Protein AF-A0A3D1QBP7-F1 (afdb_monomer_lite)

Structure (mmCIF, N/CA/C/O backbone):
data_AF-A0A3D1QBP7-F1
#
_entry.id   AF-A0A3D1QBP7-F1
#
loop_
_atom_site.group_PDB
_atom_site.id
_atom_site.type_symbol
_atom_site.label_atom_id
_atom_site.label_alt_id
_atom_site.label_comp_id
_atom_site.label_asym_id
_atom_site.label_entity_id
_atom_site.label_seq_id
_atom_site.pdbx_PDB_ins_code
_atom_site.Cartn_x
_atom_site.Cartn_y
_atom_site.Cartn_z
_atom_site.occupancy
_atom_site.B_iso_or_equiv
_atom_site.auth_seq_id
_atom_site.auth_comp_id
_atom_site.auth_asym_id
_atom_site.auth_atom_id
_atom_site.pdbx_PDB_model_num
ATOM 1 N N . PHE A 1 1 ? 29.267 13.243 -34.303 1.00 49.22 1 PHE A N 1
ATOM 2 C CA . PHE A 1 1 ? 27.875 13.224 -33.816 1.00 49.22 1 PHE A CA 1
ATOM 3 C C . PHE A 1 1 ? 27.585 11.779 -33.459 1.00 49.22 1 PHE A C 1
ATOM 5 O O . PHE A 1 1 ? 27.737 10.942 -34.328 1.00 49.22 1 PHE A O 1
ATOM 12 N N . LEU A 1 2 ? 27.360 11.398 -32.204 1.00 53.41 2 LEU A N 1
ATOM 13 C CA . LEU A 1 2 ? 26.097 11.670 -31.522 1.00 53.41 2 LEU A CA 1
ATOM 14 C C . LEU A 1 2 ? 26.177 11.274 -30.018 1.00 53.41 2 LEU A C 1
ATOM 16 O O . LEU A 1 2 ? 25.635 10.240 -29.645 1.00 53.41 2 LEU A O 1
ATOM 20 N N . PRO A 1 3 ? 26.862 12.036 -29.144 1.00 62.00 3 PRO A N 1
ATOM 21 C CA . PRO A 1 3 ? 26.708 11.856 -27.696 1.00 62.00 3 PRO A CA 1
ATOM 22 C C . PRO A 1 3 ? 25.395 12.469 -27.174 1.00 62.00 3 PRO A C 1
ATOM 24 O O . PRO A 1 3 ? 24.810 11.936 -26.244 1.00 62.00 3 PRO A O 1
ATOM 27 N N . ASP A 1 4 ? 24.896 13.529 -27.819 1.00 72.25 4 ASP A N 1
ATOM 28 C CA . ASP A 1 4 ? 23.745 14.332 -27.368 1.00 72.25 4 ASP A CA 1
ATOM 29 C C . ASP A 1 4 ? 22.440 13.514 -27.280 1.00 72.25 4 ASP A C 1
ATOM 31 O O . ASP A 1 4 ? 21.904 13.308 -26.199 1.00 72.25 4 ASP A O 1
ATOM 35 N N . LYS A 1 5 ? 22.015 12.878 -28.383 1.00 71.25 5 LYS A N 1
ATOM 36 C CA . LYS A 1 5 ? 20.785 12.058 -28.395 1.00 71.25 5 LYS A CA 1
ATOM 37 C C . LYS A 1 5 ? 20.858 10.805 -27.517 1.00 71.25 5 LYS A C 1
ATOM 39 O O . LYS A 1 5 ? 19.826 10.295 -27.096 1.00 71.25 5 LYS A O 1
ATOM 44 N N . ALA A 1 6 ? 22.060 10.269 -27.292 1.00 75.44 6 ALA A N 1
ATOM 45 C CA . ALA A 1 6 ? 22.239 9.129 -26.396 1.00 75.44 6 ALA A CA 1
ATOM 46 C C . ALA A 1 6 ? 22.038 9.556 -24.936 1.00 75.44 6 ALA A C 1
ATOM 48 O O . ALA A 1 6 ? 21.419 8.826 -24.167 1.00 75.44 6 ALA A O 1
ATOM 49 N N . ILE A 1 7 ? 22.509 10.754 -24.576 1.00 73.94 7 ILE A N 1
ATOM 50 C CA . ILE A 1 7 ? 22.271 11.357 -23.264 1.00 73.94 7 ILE A CA 1
ATOM 51 C C . ILE A 1 7 ? 20.783 11.686 -23.092 1.00 73.94 7 ILE A C 1
ATOM 53 O O . ILE A 1 7 ? 20.236 11.351 -22.045 1.00 73.94 7 ILE A O 1
ATOM 57 N N . ASP A 1 8 ? 20.112 12.225 -24.117 1.00 76.69 8 ASP A N 1
ATOM 58 C CA . ASP A 1 8 ? 18.669 12.513 -24.058 1.00 76.69 8 ASP A CA 1
ATOM 59 C C . ASP A 1 8 ? 17.836 11.247 -23.782 1.00 76.69 8 ASP A C 1
ATOM 61 O O . ASP A 1 8 ? 16.956 11.249 -22.924 1.00 76.69 8 ASP A O 1
ATOM 65 N N . LEU A 1 9 ? 18.150 10.134 -24.460 1.00 73.94 9 LEU A N 1
ATOM 66 C CA . LEU A 1 9 ? 17.478 8.846 -24.242 1.00 73.94 9 LEU A CA 1
ATOM 67 C C . LEU A 1 9 ? 17.717 8.297 -22.832 1.00 73.94 9 LEU A C 1
ATOM 69 O O . LEU A 1 9 ? 16.801 7.753 -22.218 1.00 73.94 9 LEU A O 1
ATOM 73 N N . ILE A 1 10 ? 18.940 8.433 -22.313 1.00 73.00 10 ILE A N 1
ATOM 74 C CA . ILE A 1 10 ? 19.282 8.004 -20.952 1.00 73.00 10 ILE A CA 1
ATOM 75 C C . ILE A 1 10 ? 18.558 8.870 -19.914 1.00 73.00 10 ILE A C 1
ATOM 77 O O . ILE A 1 10 ? 18.072 8.331 -18.917 1.00 73.00 10 ILE A O 1
ATOM 81 N N . ASP A 1 11 ? 18.456 10.183 -20.126 1.00 75.44 11 ASP A N 1
ATOM 82 C CA . ASP A 1 11 ? 17.778 11.098 -19.201 1.00 75.44 11 ASP A CA 1
ATOM 83 C C . ASP A 1 11 ? 16.259 10.867 -19.183 1.00 75.44 11 ASP A C 1
ATOM 85 O O . ASP A 1 11 ? 15.634 10.785 -18.119 1.00 75.44 11 ASP A O 1
ATOM 89 N N . GLU A 1 12 ? 15.657 10.645 -20.351 1.00 73.69 12 GLU A N 1
ATOM 90 C CA . GLU A 1 12 ? 14.234 10.334 -20.455 1.00 73.69 12 GLU A CA 1
ATOM 91 C C . GLU A 1 12 ? 13.915 8.943 -19.882 1.00 73.69 12 GLU A C 1
ATOM 93 O O . GLU A 1 12 ? 12.924 8.785 -19.161 1.00 73.69 12 GLU A O 1
ATOM 98 N N . ALA A 1 13 ? 14.794 7.954 -20.091 1.00 72.06 13 ALA A N 1
ATOM 99 C CA . ALA A 1 13 ? 14.693 6.638 -19.456 1.00 72.06 13 ALA A CA 1
ATOM 100 C C . ALA A 1 13 ? 14.777 6.731 -17.939 1.00 72.06 13 ALA A C 1
ATOM 102 O O . ALA A 1 13 ? 13.916 6.207 -17.229 1.00 72.06 13 ALA A O 1
ATOM 103 N N . SER A 1 14 ? 15.761 7.475 -17.444 1.00 68.75 14 SER A N 1
ATOM 104 C CA . SER A 1 14 ? 15.964 7.691 -16.015 1.00 68.75 14 SER A CA 1
ATOM 105 C C . SER A 1 14 ? 14.767 8.403 -15.387 1.00 68.75 14 SER A C 1
ATOM 107 O O . SER A 1 14 ? 14.296 8.016 -14.317 1.00 68.75 14 SER A O 1
ATOM 109 N N . SER A 1 15 ? 14.216 9.414 -16.059 1.00 74.31 15 SER A N 1
ATOM 110 C CA . SER A 1 15 ? 13.049 10.156 -15.581 1.00 74.31 15 SER A CA 1
ATOM 111 C C . SER A 1 15 ? 11.761 9.333 -15.631 1.00 74.31 15 SER A C 1
ATOM 113 O O . SER A 1 15 ? 10.965 9.410 -14.695 1.00 74.31 15 SER A O 1
ATOM 115 N N . LYS A 1 16 ? 11.570 8.490 -16.652 1.00 70.56 16 LYS A N 1
ATOM 116 C CA . LYS A 1 16 ? 10.418 7.584 -16.769 1.00 70.56 16 LYS A CA 1
ATOM 117 C C . LYS A 1 16 ? 10.445 6.482 -15.711 1.00 70.56 16 LYS A C 1
ATOM 119 O O . LYS A 1 16 ? 9.442 6.282 -15.026 1.00 70.56 16 LYS A O 1
ATOM 124 N N . VAL A 1 17 ? 11.592 5.827 -15.520 1.00 66.88 17 VAL A N 1
ATOM 125 C CA . VAL A 1 17 ? 11.799 4.837 -14.446 1.00 66.88 17 VAL A CA 1
ATOM 126 C C . VAL A 1 17 ? 11.581 5.490 -13.083 1.00 66.88 17 VAL A C 1
ATOM 128 O O . VAL A 1 17 ? 10.909 4.926 -12.219 1.00 66.88 17 VAL A O 1
ATOM 131 N N . ARG A 1 18 ? 12.059 6.728 -12.899 1.00 68.19 18 ARG A N 1
ATOM 132 C CA . ARG A 1 18 ? 11.786 7.505 -11.687 1.00 68.19 18 ARG A CA 1
ATOM 133 C C . ARG A 1 18 ? 10.290 7.757 -11.505 1.00 68.19 18 ARG A C 1
ATOM 135 O O . ARG A 1 18 ? 9.800 7.565 -10.404 1.00 68.19 18 ARG A O 1
ATOM 142 N N . LEU A 1 19 ? 9.555 8.148 -12.545 1.00 65.06 19 LEU A N 1
ATOM 143 C CA . LEU A 1 19 ? 8.124 8.439 -12.434 1.00 65.06 19 LEU A CA 1
ATOM 144 C C . LEU A 1 19 ? 7.308 7.191 -12.059 1.00 65.06 19 LEU A C 1
ATOM 146 O O . LEU A 1 19 ? 6.497 7.252 -11.140 1.00 65.06 19 LEU A O 1
ATOM 150 N N . ILE A 1 20 ? 7.561 6.060 -12.725 1.00 64.12 20 ILE A N 1
ATOM 151 C CA . ILE A 1 20 ? 6.864 4.784 -12.487 1.00 64.12 20 ILE A CA 1
ATOM 152 C C . ILE A 1 20 ? 7.101 4.298 -11.052 1.00 64.12 20 ILE A C 1
ATOM 154 O O . ILE A 1 20 ? 6.161 3.918 -10.360 1.00 64.12 20 ILE A O 1
ATOM 158 N N . ASN A 1 21 ? 8.338 4.408 -10.563 1.00 63.12 21 ASN A N 1
ATOM 159 C CA . ASN A 1 21 ? 8.710 4.005 -9.206 1.00 63.12 21 ASN A CA 1
ATOM 160 C C . ASN A 1 21 ? 8.160 4.920 -8.096 1.00 63.12 21 ASN A C 1
ATOM 162 O O . ASN A 1 21 ? 8.295 4.596 -6.918 1.00 63.12 21 ASN A O 1
ATOM 166 N N . TYR A 1 22 ? 7.573 6.072 -8.432 1.00 65.06 22 TYR A N 1
ATOM 167 C CA . TYR A 1 22 ? 6.908 6.957 -7.469 1.00 65.06 22 TYR A CA 1
ATOM 168 C C . TYR A 1 22 ? 5.395 6.729 -7.383 1.00 65.06 22 TYR A C 1
ATOM 170 O O . TYR A 1 22 ? 4.749 7.301 -6.502 1.00 65.06 22 TYR A O 1
ATOM 178 N N . ILE A 1 23 ? 4.819 5.906 -8.263 1.00 68.38 23 ILE A N 1
ATOM 179 C CA . ILE A 1 23 ? 3.396 5.580 -8.214 1.00 68.38 23 ILE A CA 1
ATOM 180 C C . ILE A 1 23 ? 3.187 4.568 -7.088 1.00 68.38 23 ILE A C 1
ATOM 182 O O . ILE A 1 23 ? 3.687 3.445 -7.137 1.00 68.38 23 ILE A O 1
ATOM 186 N N . VAL A 1 24 ? 2.456 4.988 -6.055 1.00 72.94 24 VAL A N 1
ATOM 187 C CA . VAL A 1 24 ? 2.039 4.105 -4.962 1.00 72.94 24 VAL A CA 1
ATOM 188 C C . VAL A 1 24 ? 1.157 2.991 -5.540 1.00 72.94 24 VAL A C 1
ATOM 190 O O . VAL A 1 24 ? 0.186 3.331 -6.230 1.00 72.94 24 VAL A O 1
ATOM 193 N N . PRO A 1 25 ? 1.452 1.704 -5.266 1.00 80.69 25 PRO A N 1
ATOM 194 C CA . PRO A 1 25 ? 0.652 0.586 -5.749 1.00 80.69 25 PRO A CA 1
ATOM 195 C C . PRO A 1 25 ? -0.817 0.739 -5.354 1.00 80.69 25 PRO A C 1
ATOM 197 O O . PRO A 1 25 ? -1.125 1.116 -4.221 1.00 80.69 25 PRO A O 1
ATOM 200 N N . ASP A 1 26 ? -1.731 0.422 -6.270 1.00 82.50 26 ASP A N 1
ATOM 201 C CA . ASP A 1 26 ? -3.168 0.548 -6.000 1.00 82.50 26 ASP A CA 1
ATOM 202 C C . ASP A 1 26 ? -3.634 -0.393 -4.881 1.00 82.50 26 ASP A C 1
ATOM 204 O O . ASP A 1 26 ? -4.563 -0.064 -4.147 1.00 82.50 26 ASP A O 1
ATOM 208 N N . GLU A 1 27 ? -2.931 -1.509 -4.671 1.00 83.69 27 GLU A N 1
ATOM 209 C CA . GLU A 1 27 ? -3.148 -2.393 -3.526 1.00 83.69 27 GLU A CA 1
ATOM 210 C C . GLU A 1 27 ? -2.865 -1.690 -2.187 1.00 83.69 27 GLU A C 1
ATOM 212 O O . GLU A 1 27 ? -3.668 -1.796 -1.260 1.00 83.69 27 GLU A O 1
ATOM 217 N N . LEU A 1 28 ? -1.783 -0.903 -2.095 1.00 86.12 28 LEU A N 1
ATOM 218 C CA . LEU A 1 28 ? -1.453 -0.162 -0.874 1.00 86.12 28 LEU A CA 1
ATOM 219 C C . LEU A 1 28 ? -2.504 0.918 -0.592 1.00 86.12 28 LEU A C 1
ATOM 221 O O . LEU A 1 28 ? -2.966 1.042 0.540 1.00 86.12 28 LEU A O 1
ATOM 225 N N . LYS A 1 29 ? -2.960 1.629 -1.633 1.00 86.44 29 LYS A N 1
ATOM 226 C CA . LYS A 1 29 ? -4.065 2.596 -1.510 1.00 86.44 29 LYS A CA 1
ATOM 227 C C . LYS A 1 29 ? -5.364 1.931 -1.053 1.00 86.44 29 LYS A C 1
ATOM 229 O O . LYS A 1 29 ? -6.088 2.499 -0.242 1.00 86.44 29 LYS A O 1
ATOM 234 N N . ALA A 1 30 ? -5.675 0.737 -1.562 1.00 89.75 30 ALA A N 1
ATOM 235 C CA . ALA A 1 30 ? -6.866 -0.003 -1.155 1.00 89.75 30 ALA A CA 1
ATOM 236 C C . ALA A 1 30 ? -6.795 -0.424 0.323 1.00 89.75 30 ALA A C 1
ATOM 238 O O . ALA A 1 30 ? -7.788 -0.303 1.043 1.00 89.75 30 ALA A O 1
ATOM 239 N N . LYS A 1 31 ? -5.621 -0.865 0.799 1.00 89.88 31 LYS A N 1
ATOM 240 C CA . LYS A 1 31 ? -5.399 -1.171 2.222 1.00 89.88 31 LYS A CA 1
ATOM 241 C C . LYS A 1 31 ? -5.524 0.081 3.099 1.00 89.88 31 LYS A C 1
ATOM 243 O O . LYS A 1 31 ? -6.161 0.008 4.146 1.00 89.88 31 LYS A O 1
ATOM 248 N N . GLU A 1 32 ? -4.991 1.225 2.666 1.00 89.69 32 GLU A N 1
ATOM 249 C CA . GLU A 1 32 ? -5.156 2.511 3.365 1.00 89.69 32 GLU A CA 1
ATOM 250 C C . GLU A 1 32 ? -6.630 2.940 3.452 1.00 89.69 32 GLU A C 1
ATOM 252 O O . GLU A 1 32 ? -7.092 3.322 4.526 1.00 89.69 32 GLU A O 1
ATOM 257 N N . ALA A 1 33 ? -7.396 2.805 2.365 1.00 93.06 33 ALA A N 1
ATOM 258 C CA . ALA A 1 33 ? -8.830 3.101 2.368 1.00 93.06 33 ALA A CA 1
ATOM 259 C C . ALA A 1 33 ? -9.604 2.193 3.339 1.00 93.06 33 ALA A C 1
ATOM 261 O O . ALA A 1 33 ? -10.449 2.666 4.100 1.00 93.06 33 ALA A O 1
ATOM 262 N N . LYS A 1 34 ? -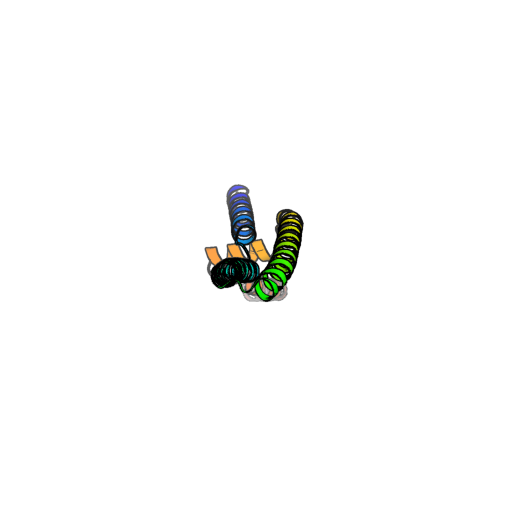9.271 0.897 3.367 1.00 92.19 34 LYS A N 1
ATOM 263 C CA . LYS A 1 34 ? -9.859 -0.064 4.308 1.00 92.19 34 LYS A CA 1
ATOM 264 C C . LYS A 1 34 ? -9.512 0.264 5.763 1.00 92.19 34 LYS A C 1
ATOM 266 O O . LYS A 1 34 ? -10.346 0.092 6.646 1.00 92.19 34 LYS A O 1
ATOM 271 N N . LEU A 1 35 ? -8.294 0.742 6.026 1.00 93.12 35 LEU A N 1
ATOM 272 C CA . LEU A 1 35 ? -7.898 1.198 7.358 1.00 93.12 35 LEU A CA 1
ATOM 273 C C . LEU A 1 35 ? -8.746 2.396 7.805 1.00 93.12 35 LEU A C 1
ATOM 275 O O . LEU A 1 35 ? -9.176 2.442 8.954 1.00 93.12 35 LEU A O 1
ATOM 279 N N . GLU A 1 36 ? -9.012 3.343 6.906 1.00 93.88 36 GLU A N 1
ATOM 280 C CA . GLU A 1 36 ? -9.856 4.502 7.207 1.00 93.88 36 GLU A CA 1
ATOM 281 C C . GLU A 1 36 ? -11.311 4.104 7.507 1.00 93.88 36 GLU A C 1
ATOM 283 O O . GLU A 1 36 ? -11.917 4.633 8.440 1.00 93.88 36 GLU A O 1
ATOM 288 N N . GLU A 1 37 ? -11.859 3.143 6.761 1.00 94.81 37 GLU A N 1
ATOM 289 C CA . GLU A 1 37 ? -13.185 2.567 7.022 1.00 94.81 37 GLU A CA 1
ATOM 290 C C . GLU A 1 37 ? -13.241 1.900 8.404 1.00 94.81 37 GLU A C 1
ATOM 292 O O . GLU A 1 37 ? -14.109 2.218 9.215 1.00 94.81 37 GLU A O 1
ATOM 297 N N . LEU A 1 38 ? -12.240 1.081 8.730 1.00 94.00 38 LEU A N 1
ATOM 298 C CA . LEU A 1 38 ? -12.149 0.396 10.017 1.00 94.00 38 LEU A CA 1
ATOM 299 C C . LEU A 1 38 ? -12.047 1.375 11.202 1.00 94.00 38 LEU A C 1
ATOM 301 O O . LEU A 1 38 ? -12.602 1.124 12.273 1.00 94.00 38 LEU A O 1
ATOM 305 N N . ILE A 1 39 ? -11.356 2.506 11.023 1.00 93.50 39 ILE A N 1
ATOM 306 C CA . ILE A 1 39 ? -11.279 3.565 12.040 1.00 93.50 39 ILE A CA 1
ATOM 307 C C . ILE A 1 39 ? -12.665 4.168 12.293 1.00 93.50 39 ILE A C 1
ATOM 309 O O . ILE A 1 39 ? -13.030 4.351 13.456 1.00 93.50 39 ILE A O 1
ATOM 313 N N . LYS A 1 40 ? -13.445 4.432 11.236 1.00 95.06 40 LYS A N 1
ATOM 314 C CA . LYS A 1 40 ? -14.819 4.943 11.365 1.00 95.06 40 LYS A CA 1
ATOM 315 C C . LYS A 1 40 ? -15.720 3.935 12.067 1.00 95.06 40 LYS A C 1
ATOM 317 O O . LYS A 1 40 ? -16.378 4.294 13.038 1.00 95.06 40 LYS A O 1
ATOM 322 N N . GLU A 1 41 ? -15.682 2.670 11.655 1.00 93.19 41 GLU A N 1
ATOM 323 C CA . GLU A 1 41 ? -16.470 1.611 12.294 1.00 93.19 41 GLU A CA 1
ATOM 324 C C . GLU A 1 41 ? -16.119 1.444 13.782 1.00 93.19 41 GLU A C 1
ATOM 326 O O . GLU A 1 41 ? -16.999 1.255 14.626 1.00 93.19 41 GLU A O 1
ATOM 331 N N . LYS A 1 42 ? -14.833 1.565 14.134 1.00 93.56 42 LYS A N 1
ATOM 332 C CA . LYS A 1 42 ? -14.378 1.541 15.528 1.00 93.56 42 LYS A CA 1
ATOM 333 C C . LYS A 1 42 ? -14.947 2.718 16.319 1.00 93.56 42 LYS A C 1
ATOM 335 O O . LYS A 1 42 ? -15.399 2.523 17.446 1.00 93.56 42 LYS A O 1
ATOM 340 N N . GLU A 1 43 ? -14.921 3.932 15.769 1.00 93.31 43 GLU A N 1
ATOM 341 C CA . GLU A 1 43 ? -15.515 5.109 16.417 1.00 93.31 43 GLU A CA 1
ATOM 342 C C . GLU A 1 43 ? -17.028 4.950 16.609 1.00 93.31 43 GLU A C 1
ATOM 344 O O . GLU A 1 43 ? -17.550 5.260 17.682 1.00 93.31 43 GLU A O 1
ATOM 349 N N . GLU A 1 44 ? -17.732 4.400 15.620 1.00 94.81 44 GLU A N 1
ATOM 350 C CA . GLU A 1 44 ? -19.155 4.070 15.725 1.00 94.81 44 GLU A CA 1
ATOM 351 C C . GLU A 1 44 ? -19.423 3.038 16.828 1.00 94.81 44 GLU A C 1
ATOM 353 O O . GLU A 1 44 ? -20.317 3.243 17.651 1.00 94.81 44 GLU A O 1
ATOM 358 N N . ALA A 1 45 ? -18.614 1.978 16.917 1.00 93.56 45 ALA A N 1
ATOM 359 C CA . ALA A 1 45 ? -18.721 0.9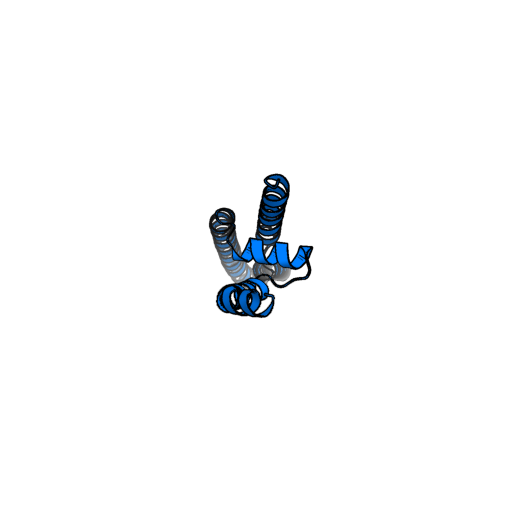71 17.972 1.00 93.56 45 ALA A CA 1
ATOM 360 C C . ALA A 1 45 ? -18.470 1.563 19.372 1.00 93.56 45 ALA A C 1
ATOM 362 O O . ALA A 1 45 ? -19.172 1.221 20.325 1.00 93.56 45 ALA A O 1
ATOM 363 N N . ILE A 1 46 ? -17.518 2.494 19.506 1.00 92.81 46 ILE A N 1
ATOM 364 C CA . ILE A 1 46 ? -17.266 3.220 20.762 1.00 92.81 46 ILE A CA 1
ATOM 365 C C . ILE A 1 46 ? -18.479 4.080 21.139 1.00 92.81 46 ILE A C 1
ATOM 367 O O . ILE A 1 46 ? -18.908 4.053 22.295 1.00 92.81 46 ILE A O 1
ATOM 371 N N . ASN A 1 47 ? -19.051 4.810 20.177 1.00 94.38 47 ASN A N 1
ATOM 372 C CA . ASN A 1 47 ? -20.234 5.647 20.393 1.00 94.38 47 ASN A CA 1
ATOM 373 C C . ASN A 1 47 ? -21.473 4.815 20.763 1.00 94.38 47 ASN A C 1
ATOM 375 O O . ASN A 1 47 ? -22.268 5.238 21.600 1.00 94.38 47 ASN A O 1
ATOM 379 N N . ALA A 1 48 ? -21.608 3.617 20.191 1.00 95.44 48 ALA A N 1
ATOM 380 C CA . ALA A 1 48 ? -22.652 2.649 20.522 1.00 95.44 48 ALA A CA 1
ATOM 381 C C . ALA A 1 48 ? -22.404 1.894 21.845 1.00 95.44 48 ALA A C 1
ATOM 383 O O . ALA A 1 48 ? -23.225 1.071 22.243 1.00 95.44 48 ALA A O 1
ATOM 384 N N . GLN A 1 49 ? -21.291 2.168 22.540 1.00 94.69 49 GLN A N 1
ATOM 385 C CA . GLN A 1 49 ? -20.850 1.468 23.754 1.00 94.69 49 GLN A CA 1
ATOM 386 C C . GLN A 1 49 ? -20.609 -0.045 23.554 1.00 94.69 49 GLN A C 1
ATOM 388 O O . GLN A 1 49 ? -20.574 -0.814 24.517 1.00 94.69 49 GLN A O 1
ATOM 393 N N . GLU A 1 50 ? -20.374 -0.479 22.314 1.00 94.94 50 GLU A N 1
ATOM 394 C CA . GLU A 1 50 ? -20.007 -1.851 21.947 1.00 94.94 50 GLU A CA 1
ATOM 395 C C . GLU A 1 50 ? -18.495 -2.071 22.143 1.00 94.94 50 GLU A C 1
ATOM 397 O O . GLU A 1 50 ? -17.727 -2.244 21.195 1.00 94.94 50 GLU A O 1
ATOM 402 N N . TYR A 1 51 ? -18.035 -2.048 23.398 1.00 90.69 51 TYR A N 1
ATOM 403 C CA . TYR A 1 51 ? -16.601 -2.072 23.720 1.00 90.69 51 TYR A CA 1
ATOM 404 C C . TYR A 1 51 ? -15.865 -3.335 23.249 1.00 90.69 51 TYR A C 1
ATOM 406 O O . TYR A 1 51 ? -14.691 -3.257 22.895 1.00 90.69 51 TYR A O 1
ATOM 414 N N . GLU A 1 52 ? -16.538 -4.487 23.216 1.00 92.38 52 GLU A N 1
ATOM 415 C CA . GLU A 1 52 ? -15.958 -5.742 22.717 1.00 92.38 52 GLU A CA 1
ATOM 416 C C . GLU A 1 52 ? -15.673 -5.667 21.210 1.00 92.38 52 GLU A C 1
ATOM 418 O O . GLU A 1 52 ? -14.580 -6.007 20.755 1.00 92.38 52 GLU A O 1
ATOM 423 N N . LYS A 1 53 ? -16.618 -5.118 20.440 1.00 91.62 53 LYS A N 1
ATOM 424 C CA . LYS A 1 53 ? -16.462 -4.896 19.000 1.00 91.62 53 LYS A CA 1
ATOM 425 C C . LYS A 1 53 ? -15.392 -3.845 18.708 1.00 91.62 53 LYS A C 1
ATOM 427 O O . LYS A 1 53 ? -14.555 -4.051 17.835 1.00 91.62 53 LYS A O 1
ATOM 432 N N . ALA A 1 54 ? -15.359 -2.760 19.482 1.00 91.56 54 ALA A N 1
ATOM 433 C CA . ALA A 1 54 ? -14.318 -1.741 19.372 1.00 91.56 54 ALA A CA 1
ATOM 434 C C . ALA A 1 54 ? -12.914 -2.297 19.687 1.00 91.56 54 ALA A C 1
ATOM 436 O O . ALA A 1 54 ? -11.942 -1.908 19.039 1.00 91.56 54 ALA A O 1
ATOM 437 N N . ALA A 1 55 ? -12.795 -3.216 20.653 1.00 92.06 55 ALA A N 1
ATOM 438 C CA . ALA A 1 55 ? -11.535 -3.893 20.956 1.00 92.06 55 ALA A CA 1
ATOM 439 C C . ALA A 1 55 ? -11.081 -4.784 19.790 1.00 92.06 55 ALA A C 1
ATOM 441 O O . ALA A 1 55 ? -9.934 -4.680 19.363 1.00 92.06 55 ALA A O 1
ATOM 442 N N . TYR A 1 56 ? -11.995 -5.572 19.215 1.00 93.12 56 TYR A N 1
ATOM 443 C CA . TYR A 1 56 ? -11.710 -6.375 18.023 1.00 93.12 56 TYR A CA 1
ATOM 444 C C . TYR A 1 56 ? -11.250 -5.512 16.836 1.00 93.12 56 TYR A C 1
ATOM 446 O O . TYR A 1 56 ? -10.233 -5.797 16.207 1.00 93.12 56 TYR A O 1
ATOM 454 N N . MET A 1 57 ? -11.952 -4.407 16.566 1.00 91.94 57 MET A N 1
ATOM 455 C CA . MET A 1 57 ? -11.600 -3.475 15.488 1.00 91.94 57 MET A CA 1
ATOM 456 C C . MET A 1 57 ? -10.255 -2.785 15.719 1.00 91.94 57 MET A C 1
ATOM 458 O O . MET A 1 57 ? -9.513 -2.561 14.770 1.00 91.94 57 MET A O 1
ATOM 462 N N . ARG A 1 58 ? -9.904 -2.479 16.972 1.00 91.94 58 ARG A N 1
ATOM 463 C CA . ARG A 1 58 ? -8.587 -1.933 17.323 1.00 91.94 58 ARG A CA 1
ATOM 464 C C . ARG A 1 58 ? -7.459 -2.92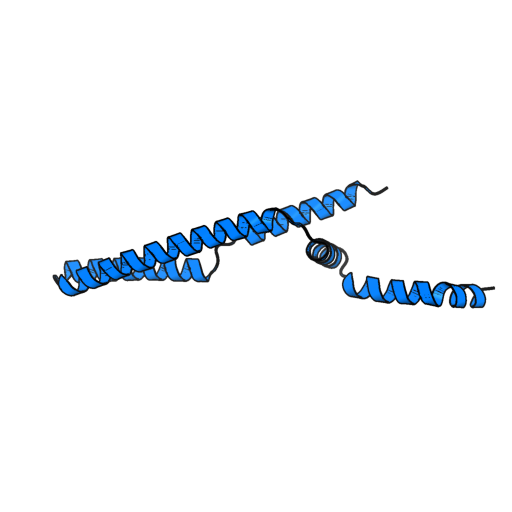2 17.019 1.00 91.94 58 ARG A C 1
ATOM 466 O O . ARG A 1 58 ? -6.408 -2.508 16.530 1.00 91.94 58 ARG A O 1
ATOM 473 N N . ASP A 1 59 ? -7.644 -4.197 17.340 1.00 93.50 59 ASP A N 1
ATOM 474 C CA . ASP A 1 59 ? -6.629 -5.215 17.058 1.00 93.50 59 ASP A CA 1
ATOM 475 C C . ASP A 1 59 ? -6.451 -5.399 15.545 1.00 93.50 59 ASP A C 1
ATOM 477 O O . ASP A 1 59 ? -5.323 -5.457 15.047 1.00 93.50 59 ASP A O 1
ATOM 481 N N . GLU A 1 60 ? -7.557 -5.388 14.800 1.00 93.31 60 GLU A N 1
ATOM 482 C CA . GLU A 1 60 ? -7.543 -5.462 13.340 1.00 93.31 60 GLU A CA 1
ATOM 483 C C . GLU A 1 60 ? -6.911 -4.212 12.696 1.00 93.31 60 GLU A C 1
ATOM 485 O O . GLU A 1 60 ? -6.132 -4.331 11.749 1.00 93.31 60 GLU A O 1
ATOM 490 N N . GLU A 1 61 ? -7.147 -3.021 13.257 1.00 93.25 61 GLU A N 1
ATOM 491 C CA . GLU A 1 61 ? -6.509 -1.761 12.846 1.00 93.25 61 GLU A CA 1
ATOM 492 C C . GLU A 1 61 ? -4.994 -1.858 12.997 1.00 93.25 61 GLU A C 1
ATOM 494 O O . GLU A 1 61 ? -4.242 -1.531 12.077 1.00 93.25 61 GLU A O 1
ATOM 499 N N . GLN A 1 62 ? -4.531 -2.348 14.147 1.00 93.88 62 GLN A N 1
ATOM 500 C CA . GLN A 1 62 ? -3.107 -2.492 14.418 1.00 93.88 62 GLN A CA 1
ATOM 501 C C . GLN A 1 62 ? -2.459 -3.516 13.476 1.00 93.88 62 GLN A C 1
ATOM 503 O O . GLN A 1 62 ? -1.336 -3.297 13.002 1.00 93.88 62 GLN A O 1
ATOM 508 N N . ARG A 1 63 ? -3.165 -4.614 13.176 1.00 94.44 63 ARG A N 1
ATOM 509 C CA . ARG A 1 63 ? -2.722 -5.642 12.228 1.00 94.44 63 ARG A CA 1
ATOM 510 C C . ARG A 1 63 ? -2.567 -5.056 10.828 1.00 94.44 63 ARG A C 1
ATOM 512 O O . ARG A 1 63 ? -1.478 -5.131 10.260 1.00 94.44 63 ARG A O 1
ATOM 519 N N . LEU A 1 64 ? -3.613 -4.405 10.320 1.00 93.06 64 LEU A N 1
ATOM 520 C CA . LEU A 1 64 ? -3.632 -3.811 8.985 1.00 93.06 64 LEU A CA 1
ATOM 521 C C . LEU A 1 64 ? -2.602 -2.682 8.845 1.00 93.06 64 LEU A C 1
ATOM 523 O O . LEU A 1 64 ? -1.913 -2.590 7.835 1.00 93.06 64 LEU A O 1
ATOM 527 N N . LYS A 1 65 ? -2.418 -1.865 9.886 1.00 92.31 65 LYS A N 1
ATOM 528 C CA . LYS A 1 65 ? -1.387 -0.820 9.916 1.00 92.31 65 LYS A CA 1
ATOM 529 C C . LYS A 1 65 ? 0.028 -1.390 9.838 1.00 92.31 65 LYS A C 1
ATOM 531 O O . LYS A 1 65 ? 0.886 -0.814 9.174 1.00 92.31 65 LYS A O 1
ATOM 536 N N . THR A 1 66 ? 0.277 -2.511 10.511 1.00 93.12 66 THR A N 1
ATOM 537 C CA . THR A 1 66 ? 1.577 -3.195 10.451 1.00 93.12 66 THR A CA 1
ATOM 538 C C . THR A 1 66 ? 1.823 -3.781 9.062 1.00 93.12 66 THR A C 1
ATOM 540 O O . THR A 1 66 ? 2.933 -3.681 8.547 1.00 93.12 66 THR A O 1
ATOM 543 N N . GLU A 1 67 ? 0.788 -4.349 8.442 1.00 91.19 67 GLU A N 1
ATOM 544 C CA . GLU A 1 67 ? 0.841 -4.863 7.071 1.00 91.19 67 GLU A CA 1
ATOM 545 C C . GLU A 1 67 ? 1.152 -3.749 6.062 1.00 91.19 67 GLU A C 1
ATOM 547 O O . GLU A 1 67 ? 2.124 -3.859 5.324 1.00 91.19 67 GLU A O 1
ATOM 552 N N . ILE A 1 68 ? 0.428 -2.626 6.120 1.00 90.81 68 ILE A N 1
ATOM 553 C CA . ILE A 1 68 ? 0.674 -1.444 5.274 1.00 90.81 68 ILE A CA 1
ATOM 554 C C . ILE A 1 68 ? 2.110 -0.936 5.434 1.00 90.81 68 ILE A C 1
ATOM 556 O O . ILE A 1 68 ? 2.770 -0.617 4.449 1.00 90.81 68 ILE A O 1
ATOM 560 N N . GLU A 1 69 ? 2.621 -0.857 6.664 1.00 89.44 69 GLU A N 1
ATOM 561 C CA . GLU A 1 69 ? 3.990 -0.395 6.912 1.00 89.44 69 GLU A CA 1
ATOM 562 C C . GLU A 1 69 ? 5.043 -1.363 6.345 1.00 89.44 69 GLU A C 1
ATOM 564 O O . GLU A 1 69 ? 6.074 -0.920 5.830 1.00 89.44 69 GLU A O 1
ATOM 569 N N . ASN A 1 70 ? 4.797 -2.674 6.410 1.00 89.75 70 ASN A N 1
ATOM 570 C CA . ASN A 1 70 ? 5.675 -3.679 5.812 1.00 89.75 70 ASN A CA 1
ATOM 571 C C . ASN A 1 70 ? 5.641 -3.612 4.284 1.00 89.75 70 ASN A C 1
ATOM 573 O O . ASN A 1 70 ? 6.701 -3.487 3.674 1.00 89.75 70 ASN A O 1
ATOM 577 N N . ASP A 1 71 ? 4.454 -3.586 3.681 1.00 87.19 71 ASP A N 1
ATOM 578 C CA . ASP A 1 71 ? 4.279 -3.470 2.231 1.00 87.19 71 ASP A CA 1
ATOM 579 C C . ASP A 1 71 ? 4.914 -2.180 1.703 1.00 87.19 71 ASP A C 1
ATOM 581 O O . ASP A 1 71 ? 5.576 -2.162 0.665 1.00 87.19 71 ASP A O 1
ATOM 585 N N . ARG A 1 72 ? 4.785 -1.082 2.456 1.00 84.44 72 ARG A N 1
ATOM 586 C CA . ARG A 1 72 ? 5.426 0.192 2.126 1.00 84.44 72 ARG A CA 1
ATOM 587 C C . ARG A 1 72 ? 6.946 0.091 2.178 1.00 84.44 72 ARG A C 1
ATOM 589 O O . ARG A 1 72 ? 7.617 0.633 1.300 1.00 84.44 72 ARG A O 1
ATOM 596 N N . LYS A 1 73 ? 7.508 -0.584 3.185 1.00 84.38 73 LYS A N 1
ATOM 597 C CA . LYS A 1 73 ? 8.957 -0.823 3.280 1.00 84.38 73 LYS A CA 1
ATOM 598 C C . LYS A 1 73 ? 9.453 -1.712 2.149 1.00 84.38 73 LYS A C 1
ATOM 600 O O . LYS A 1 73 ? 10.488 -1.401 1.563 1.00 84.38 73 LYS A O 1
ATOM 605 N N . GLU A 1 74 ? 8.731 -2.778 1.823 1.00 84.56 74 GLU A N 1
ATOM 606 C CA . GLU A 1 74 ? 9.054 -3.642 0.688 1.00 84.56 74 GLU A CA 1
ATOM 607 C C . GLU A 1 74 ? 9.009 -2.868 -0.624 1.00 84.56 74 GLU A C 1
ATOM 609 O O . GLU A 1 74 ? 9.968 -2.927 -1.389 1.00 8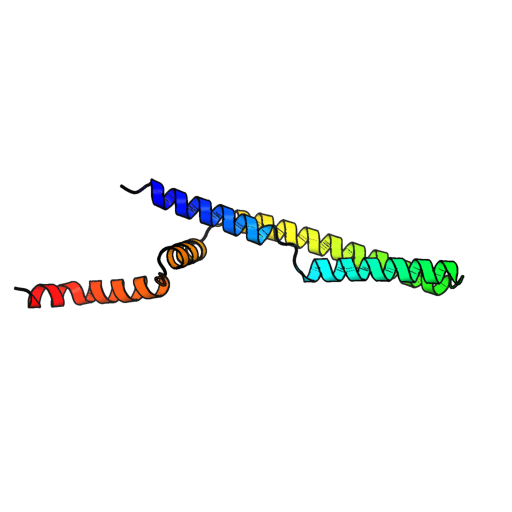4.56 74 GLU A O 1
ATOM 614 N N . TRP A 1 75 ? 7.977 -2.054 -0.842 1.00 80.19 75 TRP A N 1
ATOM 615 C CA . TRP A 1 75 ? 7.874 -1.192 -2.015 1.00 80.19 75 TRP A CA 1
ATOM 616 C C . TRP A 1 75 ? 9.031 -0.189 -2.109 1.00 80.19 75 TRP A C 1
ATOM 618 O O . TRP A 1 75 ? 9.633 -0.037 -3.171 1.00 80.19 75 TRP A O 1
ATOM 628 N N . VAL A 1 76 ? 9.414 0.458 -1.003 1.00 75.44 76 VAL A N 1
ATOM 629 C CA . VAL A 1 76 ? 10.575 1.367 -0.976 1.00 75.44 76 VAL A CA 1
ATOM 630 C C . VAL A 1 76 ? 11.885 0.617 -1.247 1.00 75.44 76 VAL A C 1
ATOM 632 O O . VAL A 1 76 ? 12.748 1.132 -1.960 1.00 75.44 76 VAL A O 1
ATOM 635 N N . ASN A 1 77 ? 12.046 -0.597 -0.719 1.00 75.00 77 ASN A N 1
ATOM 636 C CA . ASN A 1 77 ? 13.229 -1.423 -0.963 1.00 75.00 77 ASN A CA 1
ATOM 637 C C . ASN A 1 77 ? 13.310 -1.892 -2.419 1.00 75.00 77 ASN A C 1
ATOM 639 O O . ASN A 1 77 ? 14.366 -1.763 -3.035 1.00 75.00 77 ASN A O 1
ATOM 643 N N . GLN A 1 78 ? 12.201 -2.371 -2.988 1.00 69.62 78 GLN A N 1
ATOM 644 C CA . GLN A 1 78 ? 12.105 -2.711 -4.409 1.00 69.62 78 GLN A CA 1
ATOM 645 C C . GLN A 1 78 ? 12.403 -1.491 -5.278 1.00 69.62 78 GLN A C 1
ATOM 647 O O . GLN A 1 78 ? 13.214 -1.574 -6.192 1.00 69.62 78 GLN A O 1
ATOM 652 N N . ARG A 1 79 ? 11.857 -0.320 -4.934 1.00 66.50 79 ARG A N 1
ATOM 653 C CA . ARG A 1 79 ? 12.198 0.943 -5.591 1.00 66.50 79 ARG A CA 1
ATOM 654 C C . ARG A 1 79 ? 13.705 1.219 -5.554 1.00 66.50 79 ARG A C 1
ATOM 656 O O . ARG A 1 79 ? 14.271 1.569 -6.583 1.00 66.50 79 ARG A O 1
ATOM 663 N N . ASN A 1 80 ? 14.363 1.085 -4.404 1.00 59.91 80 ASN A N 1
ATOM 664 C CA . ASN A 1 80 ? 15.805 1.339 -4.296 1.00 59.91 80 ASN A CA 1
ATOM 665 C C . ASN A 1 80 ? 16.644 0.349 -5.121 1.00 59.91 80 ASN A C 1
ATOM 667 O O . ASN A 1 80 ? 17.692 0.735 -5.633 1.00 59.91 80 ASN A O 1
ATOM 671 N N . LEU A 1 81 ? 16.178 -0.894 -5.283 1.00 58.53 81 LEU A N 1
ATOM 672 C CA . LEU A 1 81 ? 16.800 -1.895 -6.154 1.00 58.53 81 LEU A CA 1
ATOM 673 C C . LEU A 1 81 ? 16.616 -1.550 -7.644 1.00 58.53 81 LEU A C 1
ATOM 675 O O . LEU A 1 81 ? 17.576 -1.613 -8.407 1.00 58.53 81 LEU A O 1
ATOM 679 N N . THR A 1 82 ? 15.418 -1.121 -8.051 1.00 56.03 82 THR A N 1
ATOM 680 C CA . THR A 1 82 ? 15.085 -0.811 -9.455 1.00 56.03 82 THR A CA 1
ATOM 681 C C . THR A 1 82 ? 15.677 0.516 -9.938 1.00 56.03 82 THR A C 1
ATOM 683 O O . THR A 1 82 ? 16.024 0.652 -11.106 1.00 56.03 82 THR A O 1
ATOM 686 N N . VAL A 1 83 ? 15.865 1.505 -9.056 1.00 52.47 83 VAL A N 1
ATOM 687 C CA . VAL A 1 83 ? 16.490 2.800 -9.408 1.00 52.47 83 VAL A CA 1
ATOM 688 C C . VAL A 1 83 ? 17.958 2.643 -9.861 1.00 52.47 83 VAL A C 1
ATOM 690 O O . VAL A 1 83 ? 18.507 3.558 -10.469 1.00 52.47 83 VAL A O 1
ATOM 693 N N . GLY A 1 84 ? 18.594 1.490 -9.619 1.00 52.00 84 GLY A N 1
ATOM 694 C CA . GLY A 1 84 ? 19.993 1.234 -9.976 1.00 52.00 84 GLY A CA 1
ATOM 695 C C . GLY A 1 84 ? 20.259 0.703 -11.392 1.00 52.00 84 GLY A C 1
ATOM 696 O O . GLY A 1 84 ? 21.426 0.606 -11.765 1.00 52.00 84 GLY A O 1
ATOM 697 N N . SER A 1 85 ? 19.241 0.343 -12.182 1.00 55.91 85 SER A N 1
ATOM 698 C CA . SER A 1 85 ? 19.440 -0.337 -13.471 1.00 55.91 85 SER A CA 1
ATOM 699 C C . SER A 1 85 ? 18.512 0.225 -14.548 1.00 55.91 85 SER A C 1
ATOM 701 O O . SER A 1 85 ? 17.303 0.032 -14.505 1.00 55.91 85 SER A O 1
ATOM 703 N N . VAL A 1 86 ? 19.091 0.931 -15.524 1.00 60.00 86 VAL A N 1
ATOM 704 C CA . VAL A 1 86 ? 18.444 1.198 -16.817 1.00 60.00 86 VAL A CA 1
ATOM 705 C C . VAL A 1 86 ? 18.921 0.106 -17.766 1.00 60.00 86 VAL A C 1
ATOM 707 O O . VAL A 1 86 ? 20.105 0.063 -18.107 1.00 60.00 86 VAL A O 1
ATOM 710 N N . GLY A 1 87 ? 18.025 -0.813 -18.119 1.00 66.50 87 GLY A N 1
ATOM 711 C CA . GLY A 1 87 ? 18.315 -1.911 -19.029 1.00 66.50 87 GLY A CA 1
ATOM 712 C C . GLY A 1 87 ? 18.205 -1.510 -20.498 1.00 66.50 87 GLY A C 1
ATOM 713 O O . GLY A 1 87 ? 17.721 -0.438 -20.867 1.00 66.50 87 GLY A O 1
ATOM 714 N N . GLU A 1 88 ? 18.641 -2.421 -21.359 1.00 66.50 88 GLU A N 1
ATOM 715 C CA . GLU A 1 88 ? 18.483 -2.327 -22.811 1.00 66.50 88 GLU A CA 1
ATOM 716 C C . GLU A 1 88 ? 17.005 -2.338 -23.251 1.00 66.50 88 GLU A C 1
ATOM 718 O O . GLU A 1 88 ? 16.648 -1.653 -24.212 1.00 66.50 88 GLU A O 1
ATOM 723 N N . GLU A 1 89 ? 16.122 -3.015 -22.507 1.00 65.88 89 GLU A N 1
ATOM 724 C CA . GLU A 1 89 ? 14.677 -3.045 -22.776 1.00 65.88 89 GLU A CA 1
ATOM 725 C C . GLU A 1 89 ? 13.993 -1.688 -22.532 1.00 65.88 89 GLU A C 1
ATOM 727 O O . GLU A 1 89 ? 13.204 -1.234 -23.371 1.00 65.88 89 GLU A O 1
ATOM 732 N N . GLU A 1 90 ? 14.324 -0.986 -21.439 1.00 65.88 90 GLU A N 1
ATOM 733 C CA . GLU A 1 90 ? 13.795 0.358 -21.165 1.00 65.88 90 GLU A CA 1
ATOM 734 C C . GLU A 1 90 ? 14.188 1.354 -22.261 1.00 65.88 90 GLU A C 1
ATOM 736 O O . GLU A 1 90 ? 13.343 2.118 -22.740 1.00 65.88 90 GLU A O 1
ATOM 741 N N . ILE A 1 91 ? 15.454 1.317 -22.696 1.00 68.25 91 ILE A N 1
ATOM 742 C CA . ILE A 1 91 ? 15.965 2.187 -23.764 1.00 68.25 91 ILE A CA 1
ATOM 743 C C . ILE A 1 91 ? 15.268 1.856 -25.090 1.00 68.25 91 ILE A C 1
ATOM 745 O O . ILE A 1 91 ? 14.791 2.760 -25.782 1.00 68.25 91 ILE A O 1
ATOM 749 N N . ALA A 1 92 ? 15.133 0.570 -25.432 1.00 69.88 92 ALA A N 1
ATOM 750 C CA . ALA A 1 92 ? 14.455 0.131 -26.651 1.00 69.88 92 ALA A CA 1
ATOM 751 C C . ALA A 1 92 ? 12.978 0.559 -26.693 1.00 69.88 92 ALA A C 1
ATOM 753 O O . ALA A 1 92 ? 12.477 0.960 -27.750 1.00 69.88 92 ALA A O 1
ATOM 754 N N . SER A 1 93 ? 12.282 0.531 -25.552 1.00 67.69 93 SER A N 1
ATOM 755 C CA . SER A 1 93 ? 10.900 1.011 -25.422 1.00 67.69 93 SER A CA 1
ATOM 756 C C . SER A 1 93 ? 10.778 2.513 -25.700 1.00 67.69 93 SER A C 1
ATOM 758 O O . SER A 1 93 ? 9.828 2.959 -26.346 1.00 67.69 93 SER A O 1
ATOM 760 N N . ILE A 1 94 ? 11.745 3.314 -25.257 1.00 68.94 94 ILE A N 1
ATOM 761 C CA . ILE A 1 94 ? 11.731 4.772 -25.448 1.00 68.94 94 ILE A CA 1
ATOM 762 C C . ILE A 1 94 ? 12.057 5.139 -26.891 1.00 68.94 94 ILE A C 1
ATOM 764 O O . ILE A 1 94 ? 11.307 5.891 -27.509 1.00 68.94 94 ILE A O 1
ATOM 768 N N . VAL A 1 95 ? 13.088 4.519 -27.473 1.00 69.06 95 VAL A N 1
ATOM 769 C CA . VAL A 1 95 ? 13.426 4.693 -28.894 1.00 69.06 95 VAL A CA 1
ATOM 770 C C . VAL A 1 95 ? 12.252 4.279 -29.783 1.00 69.06 95 VAL A C 1
ATOM 772 O O . VAL A 1 95 ? 11.935 4.980 -30.746 1.00 69.06 95 VAL A O 1
ATOM 775 N N . SER A 1 96 ? 11.554 3.192 -29.438 1.00 73.94 96 SER A N 1
ATOM 776 C CA . SER A 1 96 ? 10.353 2.763 -30.163 1.00 73.94 96 SER A CA 1
ATOM 777 C C . SER A 1 96 ? 9.206 3.773 -30.049 1.00 73.94 96 SER A C 1
ATOM 779 O O . SER A 1 96 ? 8.512 4.006 -31.032 1.00 73.94 96 SER A O 1
ATOM 781 N N . ASN A 1 97 ? 9.011 4.406 -28.886 1.00 69.00 97 ASN A N 1
ATOM 782 C CA . ASN A 1 97 ? 7.989 5.444 -28.704 1.00 69.00 97 ASN A CA 1
ATOM 783 C C . ASN A 1 97 ? 8.321 6.737 -29.462 1.00 69.00 97 ASN A C 1
ATOM 785 O O . ASN A 1 97 ? 7.435 7.335 -30.064 1.00 69.00 97 ASN A O 1
ATOM 789 N N . TRP A 1 98 ? 9.585 7.163 -29.464 1.00 65.00 98 TRP A N 1
ATOM 790 C CA . TRP A 1 98 ? 10.025 8.362 -30.182 1.00 65.00 98 TRP A CA 1
ATOM 791 C C . TRP A 1 98 ? 9.998 8.199 -31.700 1.00 65.00 98 TRP A C 1
ATOM 793 O O . TRP A 1 98 ? 9.660 9.136 -32.419 1.00 65.00 98 TRP A O 1
ATOM 803 N N . THR A 1 99 ? 10.379 7.022 -32.198 1.00 66.25 99 THR A N 1
ATOM 804 C CA . THR A 1 99 ? 10.514 6.777 -33.642 1.00 66.25 99 THR A CA 1
ATOM 805 C C . THR A 1 99 ? 9.305 6.073 -34.253 1.00 66.25 99 THR A C 1
ATOM 807 O O . THR A 1 99 ? 9.174 6.041 -35.474 1.00 66.25 99 THR A O 1
ATOM 810 N N . GLY A 1 100 ? 8.420 5.500 -33.432 1.00 63.88 100 GLY A N 1
ATOM 811 C CA . GLY A 1 100 ? 7.301 4.665 -33.872 1.00 63.88 100 GLY A CA 1
ATOM 812 C C . GLY A 1 100 ? 7.723 3.300 -34.432 1.00 63.88 100 GLY A C 1
ATOM 813 O O . GLY A 1 100 ? 6.861 2.529 -34.855 1.00 63.88 100 GLY A O 1
ATOM 814 N N . VAL A 1 101 ? 9.024 2.986 -34.451 1.00 67.38 101 VAL A N 1
ATOM 815 C CA . VAL A 1 101 ? 9.555 1.743 -35.019 1.00 67.38 101 VAL A CA 1
ATOM 816 C C . VAL A 1 101 ? 9.926 0.777 -33.892 1.00 67.38 101 VAL A C 1
ATOM 818 O O . VAL A 1 101 ? 10.761 1.123 -33.059 1.00 67.38 101 VAL A O 1
ATOM 821 N N . PRO A 1 102 ? 9.356 -0.444 -33.847 1.00 65.88 102 PRO A N 1
ATOM 822 C CA . PRO A 1 102 ? 9.707 -1.429 -32.830 1.00 65.88 102 PRO A CA 1
ATOM 823 C C . PRO A 1 102 ? 11.167 -1.865 -32.990 1.00 65.88 102 PRO A C 1
ATOM 825 O O . PRO A 1 102 ? 11.505 -2.605 -33.917 1.00 65.88 102 PRO A O 1
ATOM 828 N N . VAL A 1 103 ? 12.035 -1.427 -32.076 1.00 64.56 103 VAL A N 1
ATOM 829 C CA . VAL A 1 103 ? 13.483 -1.706 -32.133 1.00 64.56 103 VAL A CA 1
ATOM 830 C C . VAL A 1 103 ? 13.771 -3.213 -32.070 1.00 64.56 103 VAL A C 1
ATOM 832 O O . VAL A 1 103 ? 14.682 -3.703 -32.734 1.00 64.56 103 VAL A O 1
ATOM 835 N N . SER A 1 104 ? 12.924 -3.974 -31.370 1.00 62.06 104 SER A N 1
ATOM 836 C CA . SER A 1 104 ? 12.988 -5.439 -31.314 1.00 62.06 104 SER A CA 1
ATOM 837 C C . SER A 1 104 ? 12.764 -6.121 -32.670 1.00 62.06 104 SER A C 1
ATOM 839 O O . SER A 1 104 ? 13.347 -7.172 -32.920 1.00 62.06 104 SER A O 1
ATOM 841 N N . LYS A 1 105 ? 11.963 -5.528 -33.570 1.00 58.47 105 LYS A N 1
ATOM 842 C CA . LYS A 1 105 ? 11.774 -6.037 -34.942 1.00 58.47 105 LYS A CA 1
ATOM 843 C C . LYS A 1 105 ? 12.915 -5.616 -35.869 1.00 58.47 105 LYS A C 1
ATOM 845 O O . LYS A 1 105 ? 13.348 -6.416 -36.691 1.00 58.47 105 LYS A O 1
ATOM 850 N N . LEU A 1 106 ? 13.430 -4.397 -35.693 1.00 59.41 106 LEU A N 1
ATOM 851 C CA . LEU A 1 106 ? 14.565 -3.869 -36.456 1.00 59.41 106 LEU A CA 1
ATOM 852 C C . LEU A 1 106 ? 15.831 -4.715 -36.289 1.00 59.41 106 LEU A C 1
ATOM 854 O O . LEU A 1 106 ? 16.489 -5.000 -37.282 1.00 59.41 106 LEU A O 1
ATOM 858 N N . ALA A 1 107 ? 16.162 -5.136 -35.064 1.00 62.50 107 ALA A N 1
ATOM 859 C CA . ALA A 1 107 ? 17.384 -5.901 -34.801 1.00 62.50 107 ALA A CA 1
ATOM 860 C C . ALA A 1 107 ? 17.418 -7.252 -35.546 1.00 62.50 107 ALA A C 1
ATOM 862 O O . ALA A 1 107 ? 18.465 -7.653 -36.054 1.00 62.50 107 ALA A O 1
ATOM 863 N N . ALA A 1 108 ? 16.270 -7.928 -35.657 1.00 61.06 108 ALA A N 1
ATOM 864 C CA . ALA A 1 108 ? 16.148 -9.174 -36.413 1.00 61.06 108 ALA A CA 1
ATOM 865 C C . ALA A 1 108 ? 16.267 -8.939 -37.931 1.00 61.06 108 ALA A C 1
ATOM 867 O O . ALA A 1 108 ? 16.995 -9.659 -38.613 1.00 61.06 108 ALA A O 1
ATOM 868 N N . GLU A 1 109 ? 15.604 -7.901 -38.448 1.00 62.38 109 GLU A N 1
ATOM 869 C CA . GLU A 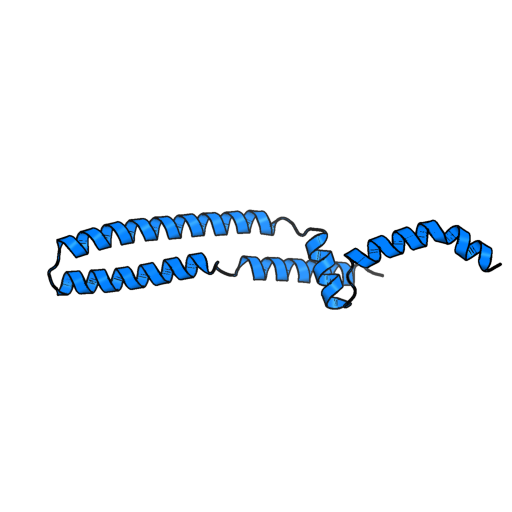1 109 ? 15.579 -7.579 -39.881 1.00 62.38 109 GLU A CA 1
ATOM 870 C C . GLU A 1 109 ? 16.930 -7.032 -40.392 1.00 62.38 109 GLU A C 1
ATOM 872 O O . GLU A 1 109 ? 17.339 -7.328 -41.514 1.00 62.38 109 GLU A O 1
ATOM 877 N N . GLU A 1 110 ? 17.671 -6.276 -39.571 1.00 60.91 110 GLU A N 1
ATOM 878 C CA . GLU A 1 110 ? 19.049 -5.850 -39.872 1.00 60.91 110 GLU A CA 1
ATOM 879 C C . GLU A 1 110 ? 20.024 -7.026 -39.876 1.00 60.91 110 GLU A C 1
ATOM 881 O O . GLU A 1 110 ? 20.867 -7.109 -40.766 1.00 60.91 110 GLU A O 1
ATOM 886 N N . SER A 1 111 ? 19.899 -7.960 -38.927 1.00 63.81 111 SER A N 1
ATOM 887 C CA . SER A 1 111 ? 20.752 -9.150 -38.899 1.00 63.81 111 SER A CA 1
ATOM 888 C C . SER A 1 111 ? 20.548 -10.007 -40.153 1.00 63.81 111 SER A C 1
ATOM 890 O O . SER A 1 111 ? 21.523 -10.436 -40.767 1.00 63.81 111 SER A O 1
ATOM 892 N N . GLU A 1 112 ? 19.302 -10.173 -40.601 1.00 64.94 112 GLU A N 1
ATOM 893 C CA . GLU A 1 112 ? 18.975 -10.877 -41.845 1.00 64.94 112 GLU A CA 1
ATOM 894 C C . GLU A 1 112 ? 19.455 -10.112 -43.094 1.00 64.94 112 GLU A C 1
ATOM 896 O O . GLU A 1 112 ? 20.016 -10.707 -44.016 1.00 64.94 112 GLU A O 1
ATOM 901 N N . ARG A 1 113 ? 19.327 -8.776 -43.118 1.00 62.88 113 ARG A N 1
ATOM 902 C CA . ARG A 1 113 ? 19.899 -7.939 -44.188 1.00 62.88 113 ARG A CA 1
ATOM 903 C C . ARG A 1 113 ? 21.418 -8.005 -44.251 1.00 62.88 113 ARG A C 1
ATOM 905 O O . ARG A 1 113 ? 21.949 -7.997 -45.354 1.00 62.88 113 ARG A O 1
ATOM 912 N N . LEU A 1 114 ? 22.105 -8.058 -43.110 1.00 68.62 114 LEU A N 1
ATOM 913 C CA . LEU A 1 114 ? 23.562 -8.192 -43.031 1.00 68.62 114 LEU A CA 1
ATOM 914 C C . LEU A 1 114 ? 24.026 -9.541 -43.584 1.00 68.62 114 LEU A C 1
ATOM 916 O O . LEU A 1 114 ? 24.998 -9.581 -44.332 1.00 68.62 114 LEU A O 1
ATOM 920 N N . VAL A 1 115 ? 23.307 -10.623 -43.272 1.00 72.75 115 VAL A N 1
ATOM 921 C CA . VAL A 1 115 ? 23.583 -11.961 -43.823 1.00 72.75 115 VAL A CA 1
ATOM 922 C C . VAL A 1 115 ? 23.398 -11.980 -45.343 1.00 72.75 115 VAL A C 1
ATOM 924 O O . VAL A 1 115 ? 24.228 -12.537 -46.055 1.00 72.75 115 VAL A O 1
ATOM 927 N N . ASN A 1 116 ? 22.368 -11.302 -45.850 1.00 68.38 116 ASN A N 1
ATOM 928 C CA . ASN A 1 116 ? 22.068 -11.241 -47.284 1.00 68.38 116 ASN A CA 1
ATOM 929 C C . ASN A 1 116 ? 22.792 -10.090 -48.015 1.00 68.38 116 ASN A C 1
ATOM 931 O O . ASN A 1 116 ? 22.593 -9.888 -49.215 1.00 68.38 116 ASN A O 1
ATOM 935 N N . LEU A 1 117 ? 23.634 -9.317 -47.317 1.00 71.06 117 LEU A N 1
ATOM 936 C CA . LEU A 1 117 ? 24.275 -8.118 -47.863 1.00 71.06 117 LEU A CA 1
ATOM 937 C C . LEU A 1 117 ? 25.262 -8.462 -48.983 1.00 71.06 117 LEU A C 1
ATOM 939 O O . LEU A 1 117 ? 25.317 -7.755 -49.986 1.00 71.06 117 LEU A O 1
ATOM 943 N N . GLU A 1 118 ? 26.010 -9.559 -48.835 1.00 66.75 118 GLU A N 1
ATOM 944 C CA . GLU A 1 118 ? 26.963 -10.035 -49.847 1.00 66.75 118 GLU A CA 1
ATOM 945 C C . GLU A 1 118 ? 26.260 -10.417 -51.161 1.00 66.75 118 GLU A C 1
ATOM 947 O O . GLU A 1 118 ? 26.754 -10.122 -52.251 1.00 66.75 118 GLU A O 1
ATOM 952 N N . GLU A 1 119 ? 25.070 -11.010 -51.072 1.00 68.69 119 GLU A N 1
ATOM 953 C CA . GLU A 1 119 ? 24.282 -11.442 -52.228 1.00 68.69 119 GLU A CA 1
ATOM 954 C C . GLU A 1 119 ? 23.619 -10.248 -52.940 1.00 68.69 119 GLU A C 1
ATOM 956 O O . GLU A 1 119 ? 23.664 -10.137 -54.167 1.00 68.69 119 GLU A O 1
ATOM 961 N N . VAL A 1 120 ? 23.089 -9.288 -52.172 1.00 70.31 120 VAL A N 1
ATOM 962 C CA . VAL A 1 120 ? 22.504 -8.040 -52.698 1.00 70.31 120 VAL A CA 1
ATOM 963 C C . VAL A 1 120 ? 23.559 -7.157 -53.372 1.00 70.31 120 VAL A C 1
ATOM 965 O O . VAL A 1 120 ? 23.265 -6.499 -54.373 1.00 70.31 120 VAL A O 1
ATOM 968 N N . LEU A 1 121 ? 24.790 -7.136 -52.852 1.00 67.88 121 LEU A 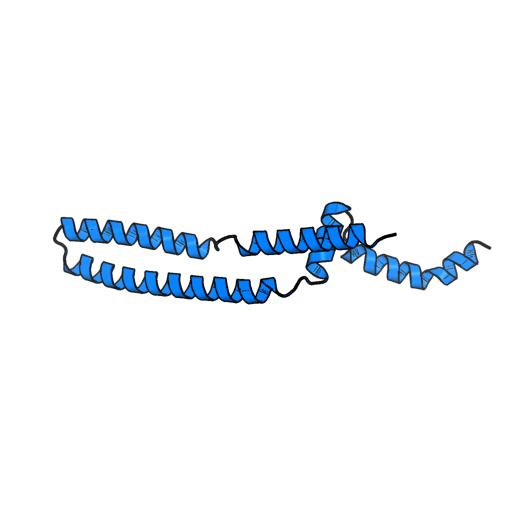N 1
ATOM 969 C CA . LEU A 1 121 ? 25.896 -6.394 -53.459 1.00 67.88 121 LEU A CA 1
ATOM 970 C C . LEU A 1 121 ? 26.350 -7.029 -54.780 1.00 67.88 121 LEU A C 1
ATOM 972 O O . LEU A 1 121 ? 26.582 -6.291 -55.734 1.00 67.88 121 LEU A O 1
ATOM 976 N N . HIS A 1 122 ? 26.398 -8.362 -54.879 1.00 66.38 122 HIS A N 1
ATOM 977 C CA . HIS A 1 122 ? 26.729 -9.055 -56.131 1.00 66.38 122 HIS A CA 1
ATOM 978 C C . HIS A 1 122 ? 25.658 -8.911 -57.223 1.00 66.38 122 HIS A C 1
ATOM 980 O O . HIS A 1 122 ? 26.000 -8.929 -58.399 1.00 66.38 122 HIS A O 1
ATOM 986 N N . GLN A 1 123 ? 24.380 -8.730 -56.874 1.00 63.47 123 GLN A N 1
ATOM 987 C CA . GLN A 1 123 ? 23.313 -8.493 -57.861 1.00 63.47 123 GLN A CA 1
ATOM 988 C C . GLN A 1 123 ? 23.324 -7.082 -58.467 1.00 63.47 123 GLN A C 1
ATOM 990 O O . GLN A 1 123 ? 22.637 -6.832 -59.459 1.00 63.47 123 GLN A O 1
ATOM 995 N N . ARG A 1 124 ? 24.050 -6.138 -57.856 1.00 54.34 124 ARG A N 1
ATOM 996 C CA . ARG A 1 124 ? 24.059 -4.725 -58.258 1.00 54.34 124 ARG A CA 1
ATOM 997 C C . ARG A 1 124 ? 25.315 -4.317 -59.034 1.00 54.34 124 ARG A C 1
ATOM 999 O O . ARG A 1 124 ? 25.506 -3.119 -59.260 1.00 54.34 124 ARG A O 1
ATOM 1006 N N . VAL A 1 125 ? 26.127 -5.294 -59.447 1.00 49.69 125 VAL A N 1
ATOM 1007 C CA . VAL A 1 125 ? 27.287 -5.137 -60.340 1.00 49.69 125 VAL A CA 1
ATOM 1008 C C . VAL A 1 125 ? 27.050 -5.911 -61.628 1.00 49.69 125 VAL A C 1
ATOM 1010 O O . VAL A 1 125 ? 26.570 -7.061 -61.540 1.00 49.69 125 VAL A O 1
#

Secondary structure (DSSP, 8-state):
--SHHHHHHHHHHHHHHHHHTTS--HHHHHHHHHHHHHHHHHHHHHHTT-HHHHHHHHHHHHHHHHHHHHHHHHHHHHHHHHTT---HHHHHHHHHHHHSS-HHHHHHHHHHHHHTHHHHHHTT-

Foldseek 3Di:
DDPPVVVVLVVVLLVVLVVVLPDDDVVLVVLVVVLVVLVVVLVVCVVVVVVVVNVVSVVVSVVSVVVSVVVVVVSVVVSVVSSPDDDPVSSQVSCCVVVVDNVVVVVVVVVVCVVCVVVVVVVVD

Radius of gyration: 26.97 Å; chains: 1; bounding box: 50×26×84 Å

Sequence (125 aa):
FLPDKAIDLIDEASSKVRLINYIVPDELKAKEAKLEELIKEKEEAINAQEYEKAAYMRDEEQRLKTEIENDRKEWVNQRNLTVGSVGEEEIASIVSNWTGVPVSKLAAEESERLVNLEEVLHQRV

pLDDT: mean 76.2, std 13.49, range [49.22, 95.44]